Protein AF-A0A1H3NM50-F1 (afdb_monomer)

Nearest PDB structures (foldseek):
  8okv-assembly4_D  TM=7.848E-01  e=4.141E-02  Bacteroides thetaiotaomicron VPI-5482
  3dsm-assembly1_A  TM=7.827E-01  e=1.241E-01  Bacteroides uniformis ATCC 8492
  6v6f-assembly1_A-2  TM=7.881E-01  e=8.332E+00  Homo sapiens
  2hxc-assembly1_A  TM=5.961E-01  e=7.376E+00  Alcaligenes faecalis

pLDDT: mean 84.26, std 16.19, range [44.56, 98.19]

Sequence (62 aa):
MSVQSIVVDPADRLWLLDTGSPMFAPTEHGGPKLVCVDLTTDEVGQTILFRTPIDAGPVRLR

Mean predicted aligned error: 7.28 Å

Radius of gyration: 14.18 Å; Cα contacts (8 Å, |Δi|>4): 107; chains: 1; bounding box: 29×22×39 Å

Secondary structure (DSSP, 8-state):
--EEEEEE-TTSEEEEEE---GGGPPP-TTSSEEEEEETTTTEEEEEEEPPPPS--------

Structure (mmCIF, N/CA/C/O backbone):
data_AF-A0A1H3NM50-F1
#
_entry.id   AF-A0A1H3NM50-F1
#
loop_
_atom_site.group_PDB
_atom_site.id
_atom_site.type_symbol
_atom_site.label_atom_id
_atom_site.label_alt_id
_atom_site.label_comp_id
_atom_site.label_asym_id
_atom_site.label_entity_id
_atom_site.label_seq_id
_atom_site.pdbx_PDB_ins_code
_atom_site.Cartn_x
_atom_site.Cartn_y
_atom_site.Cartn_z
_atom_site.occupancy
_atom_site.B_iso_or_equiv
_atom_site.auth_seq_id
_atom_site.auth_comp_id
_atom_site.auth_asym_id
_atom_site.auth_atom_id
_atom_site.pdbx_PDB_model_num
ATOM 1 N N . MET A 1 1 ? 13.940 -5.721 -2.309 1.00 55.81 1 MET A N 1
ATOM 2 C CA . MET A 1 1 ? 12.760 -4.83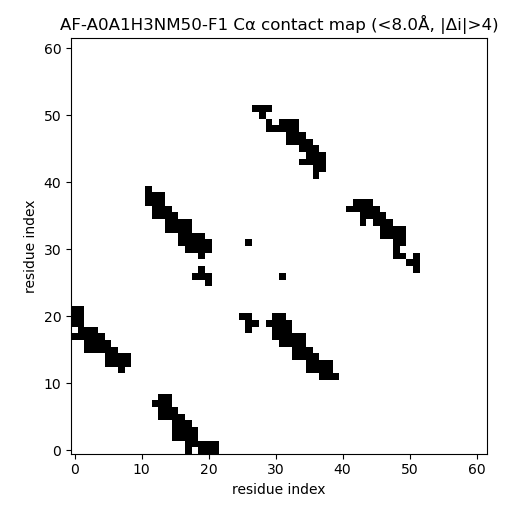1 -2.326 1.00 55.81 1 MET A CA 1
ATOM 3 C C . MET A 1 1 ? 13.156 -3.531 -1.649 1.00 55.81 1 MET A C 1
ATOM 5 O O . MET A 1 1 ? 13.841 -3.602 -0.636 1.00 55.81 1 MET A O 1
ATOM 9 N N . SER A 1 2 ? 12.811 -2.379 -2.218 1.00 63.69 2 SER A N 1
ATOM 10 C CA . SER A 1 2 ? 13.027 -1.078 -1.575 1.00 63.69 2 SER A CA 1
ATOM 11 C C . SER A 1 2 ? 11.657 -0.445 -1.377 1.00 63.69 2 SER A C 1
ATOM 13 O O . SER A 1 2 ? 10.901 -0.320 -2.335 1.00 63.69 2 SER A O 1
ATOM 15 N N . VAL A 1 3 ? 11.318 -0.104 -0.136 1.00 69.31 3 VAL A N 1
ATOM 16 C CA . VAL A 1 3 ? 10.107 0.661 0.172 1.00 69.31 3 VAL A CA 1
ATOM 17 C C . VAL A 1 3 ? 10.489 2.132 0.117 1.00 69.31 3 VAL A C 1
ATOM 19 O O . VAL A 1 3 ? 11.407 2.548 0.821 1.00 69.31 3 VAL A O 1
ATOM 22 N N . GLN A 1 4 ? 9.818 2.908 -0.733 1.00 79.44 4 GLN A N 1
ATOM 23 C CA . GLN A 1 4 ? 10.126 4.335 -0.886 1.00 79.44 4 GLN A CA 1
ATOM 24 C C . GLN A 1 4 ? 9.250 5.237 -0.020 1.00 79.44 4 GLN A C 1
ATOM 26 O O . GLN A 1 4 ? 9.638 6.362 0.282 1.00 79.44 4 GLN A O 1
ATOM 31 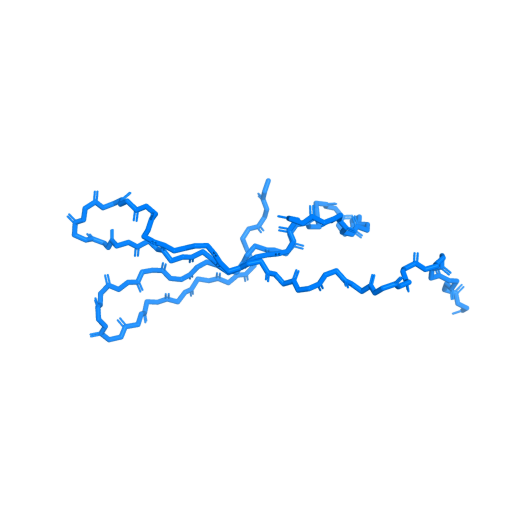N N . SER A 1 5 ? 8.078 4.759 0.394 1.00 88.88 5 SER A N 1
ATOM 32 C CA . SER A 1 5 ? 7.193 5.490 1.294 1.00 88.88 5 SER A CA 1
ATOM 33 C C . SER A 1 5 ? 6.338 4.523 2.103 1.00 88.88 5 SER A C 1
ATOM 35 O O . SER A 1 5 ? 5.937 3.471 1.596 1.00 88.88 5 SER A O 1
ATOM 37 N N . ILE A 1 6 ? 6.072 4.907 3.350 1.00 94.38 6 ILE A N 1
ATOM 38 C CA . ILE A 1 6 ? 5.121 4.255 4.243 1.00 94.38 6 ILE A CA 1
ATOM 39 C C . ILE A 1 6 ? 4.157 5.301 4.795 1.00 94.38 6 ILE A C 1
ATOM 41 O O . ILE A 1 6 ? 4.579 6.394 5.176 1.00 94.38 6 ILE A O 1
ATOM 45 N N . VAL A 1 7 ? 2.868 4.974 4.829 1.00 96.88 7 VAL A N 1
ATOM 46 C CA . VAL A 1 7 ? 1.822 5.836 5.393 1.00 96.88 7 VAL A CA 1
ATOM 47 C C . VAL A 1 7 ? 0.820 4.964 6.133 1.00 96.88 7 VAL A C 1
ATOM 49 O O . VAL A 1 7 ? 0.413 3.927 5.617 1.00 96.88 7 VAL A O 1
ATOM 52 N N . VAL A 1 8 ? 0.406 5.389 7.323 1.00 97.69 8 VAL A N 1
ATOM 53 C CA . VAL A 1 8 ? -0.734 4.793 8.028 1.00 97.69 8 VAL A CA 1
ATOM 54 C C . VAL A 1 8 ? -1.969 5.638 7.736 1.00 97.69 8 VAL A C 1
ATOM 56 O O . VAL A 1 8 ? -1.909 6.866 7.840 1.00 97.69 8 VAL A O 1
ATOM 59 N N . ASP A 1 9 ? -3.061 5.001 7.318 1.00 96.81 9 ASP A N 1
ATOM 60 C CA . ASP A 1 9 ? -4.333 5.685 7.075 1.00 96.81 9 ASP A CA 1
ATOM 61 C C . ASP A 1 9 ? -5.242 5.692 8.326 1.00 96.81 9 ASP A C 1
ATOM 63 O O . ASP A 1 9 ? -4.955 4.998 9.299 1.00 96.81 9 ASP A O 1
ATOM 67 N N . PRO A 1 10 ? -6.349 6.464 8.340 1.00 97.44 10 PRO A N 1
ATOM 68 C CA . PRO A 1 10 ? -7.244 6.535 9.502 1.00 97.44 10 PRO A CA 1
ATOM 69 C C . PRO A 1 10 ? -8.002 5.243 9.844 1.00 97.44 10 PRO A C 1
ATOM 71 O O . PRO A 1 10 ? -8.770 5.243 10.801 1.00 97.44 10 PRO A O 1
ATOM 74 N N . AL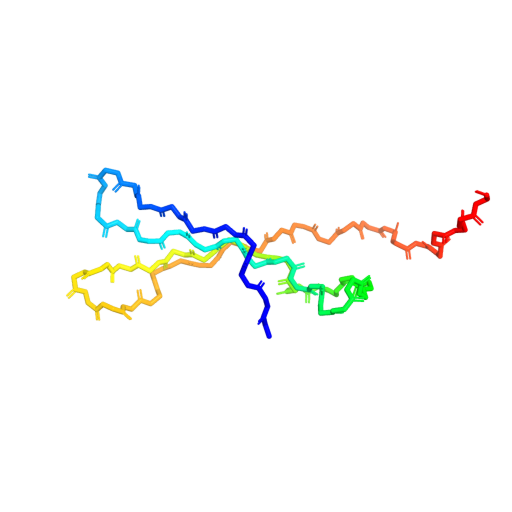A A 1 11 ? -7.859 4.183 9.046 1.00 96.38 11 ALA A N 1
ATOM 75 C CA . ALA A 1 11 ? -8.474 2.883 9.289 1.00 96.38 11 ALA A CA 1
ATOM 76 C C . ALA A 1 11 ? -7.472 1.870 9.879 1.00 96.38 11 ALA A C 1
ATOM 78 O O . ALA A 1 11 ? -7.717 0.671 9.785 1.00 96.38 11 ALA A O 1
ATOM 79 N N . ASP A 1 12 ? -6.353 2.338 10.447 1.00 95.50 12 ASP A N 1
ATOM 80 C CA . ASP A 1 12 ? -5.261 1.519 10.996 1.00 95.50 12 ASP A CA 1
ATOM 81 C C . ASP A 1 12 ? -4.673 0.526 9.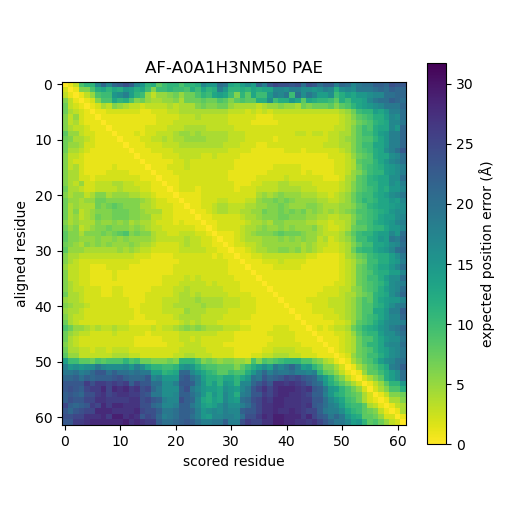980 1.00 95.50 12 ASP A C 1
ATOM 83 O O . ASP A 1 12 ? -4.338 -0.621 10.285 1.00 95.50 12 ASP A O 1
ATOM 87 N N . ARG A 1 13 ? -4.507 0.984 8.735 1.00 98.00 13 ARG A N 1
ATOM 88 C CA . ARG A 1 13 ? -3.827 0.217 7.686 1.00 98.00 13 ARG A CA 1
ATOM 89 C C . ARG A 1 13 ? -2.505 0.861 7.318 1.00 98.00 13 ARG A C 1
ATOM 91 O O . ARG A 1 13 ? -2.434 2.070 7.091 1.00 98.00 13 ARG A O 1
ATOM 98 N N . LEU A 1 14 ? -1.470 0.038 7.192 1.00 97.75 14 LEU A N 1
ATOM 99 C CA . LEU A 1 14 ? -0.166 0.450 6.694 1.00 97.75 14 LEU A CA 1
ATOM 100 C C . LEU A 1 14 ? -0.103 0.281 5.177 1.00 97.75 14 LEU A C 1
ATOM 102 O O . LEU A 1 14 ? -0.212 -0.822 4.645 1.00 97.75 14 LEU A O 1
ATOM 106 N N . TRP A 1 15 ? 0.149 1.381 4.484 1.00 98.00 15 TRP A N 1
ATOM 107 C CA . TRP A 1 15 ? 0.364 1.413 3.048 1.00 98.00 15 TRP A CA 1
ATOM 108 C C . TRP A 1 15 ? 1.851 1.525 2.728 1.00 98.00 15 TRP A C 1
ATOM 110 O O . TRP A 1 15 ? 2.527 2.429 3.219 1.00 98.00 15 TRP A O 1
ATOM 120 N N . LEU A 1 16 ? 2.348 0.628 1.874 1.00 96.38 16 LEU A N 1
ATOM 121 C CA . LEU A 1 16 ? 3.725 0.608 1.391 1.00 96.38 16 LEU A CA 1
ATOM 122 C C . LEU A 1 16 ? 3.757 0.863 -0.113 1.00 96.38 16 LEU A C 1
ATOM 124 O O . LEU A 1 16 ? 3.167 0.109 -0.893 1.00 96.38 16 LEU A O 1
ATOM 128 N N . LEU A 1 17 ? 4.504 1.889 -0.520 1.00 94.75 17 LEU A N 1
ATOM 129 C CA . LEU A 1 17 ? 4.855 2.096 -1.919 1.00 94.75 17 LEU A CA 1
ATOM 130 C C . LEU A 1 17 ? 6.161 1.353 -2.234 1.00 94.75 17 LEU A C 1
ATOM 132 O O . LEU A 1 17 ? 7.247 1.789 -1.836 1.00 94.75 17 LEU A O 1
ATOM 136 N N . ASP A 1 18 ? 6.047 0.248 -2.969 1.00 92.88 18 ASP A N 1
ATOM 137 C CA . ASP A 1 18 ? 7.181 -0.484 -3.536 1.00 92.88 18 ASP A CA 1
ATOM 138 C C . ASP A 1 18 ? 7.356 -0.078 -4.998 1.00 92.88 18 ASP A C 1
ATOM 140 O O . ASP A 1 18 ? 6.476 -0.293 -5.835 1.00 92.88 18 ASP A O 1
ATOM 144 N N . THR A 1 19 ? 8.501 0.516 -5.318 1.00 89.50 19 THR A N 1
ATOM 145 C CA . THR A 1 19 ? 8.788 0.962 -6.683 1.00 89.50 19 THR A CA 1
ATOM 146 C C . THR A 1 19 ? 9.333 -0.136 -7.581 1.00 89.50 19 THR A C 1
ATOM 148 O O . THR A 1 19 ? 9.440 0.086 -8.784 1.00 89.50 19 THR A O 1
ATOM 151 N N . GLY A 1 20 ? 9.677 -1.313 -7.043 1.00 89.25 20 GLY A N 1
ATOM 152 C CA . GLY A 1 20 ? 10.166 -2.440 -7.839 1.00 89.25 20 GLY A CA 1
ATOM 153 C C . GLY A 1 20 ? 11.429 -2.134 -8.654 1.00 89.25 20 GLY A C 1
ATOM 154 O O . GLY A 1 20 ? 11.664 -2.796 -9.658 1.00 89.25 20 GLY A O 1
ATOM 155 N N . SER A 1 21 ? 12.216 -1.128 -8.252 1.00 87.94 21 SER A N 1
ATOM 156 C CA . SER A 1 21 ? 13.384 -0.617 -8.987 1.00 87.94 21 SER A CA 1
ATOM 157 C C . SER A 1 21 ? 14.652 -0.681 -8.118 1.00 87.94 21 SER A C 1
ATOM 159 O O . SER A 1 21 ? 15.153 0.338 -7.631 1.00 87.94 21 SER A O 1
ATOM 161 N N . PRO A 1 22 ? 15.170 -1.890 -7.827 1.00 84.06 22 PRO A N 1
ATOM 162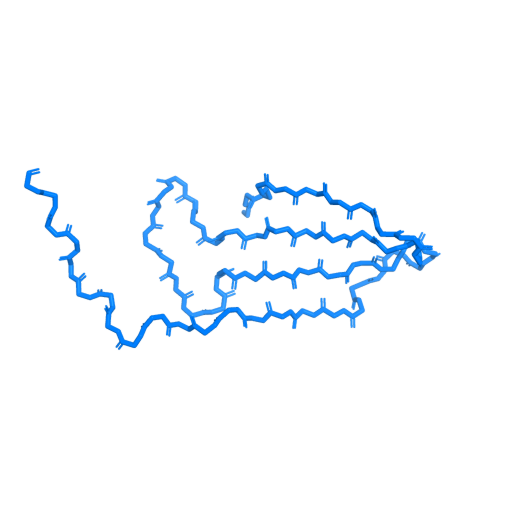 C CA . PRO A 1 22 ? 16.420 -2.031 -7.088 1.00 84.06 22 PRO A CA 1
ATOM 163 C C . PRO A 1 22 ? 17.559 -1.375 -7.875 1.00 84.06 22 PRO A C 1
ATOM 165 O O . PRO A 1 22 ? 17.680 -1.582 -9.079 1.00 84.06 22 PRO A O 1
ATOM 168 N N . MET A 1 23 ? 18.392 -0.577 -7.201 1.00 85.69 23 MET A N 1
ATOM 169 C CA . MET A 1 23 ? 19.493 0.164 -7.839 1.00 85.69 23 MET A CA 1
ATOM 170 C C . MET A 1 23 ? 19.050 1.039 -9.028 1.00 85.69 23 MET A C 1
ATOM 172 O O . MET A 1 23 ? 19.834 1.263 -9.945 1.00 85.69 23 MET A O 1
ATOM 176 N N . PHE A 1 24 ? 17.801 1.524 -9.023 1.00 80.50 24 PHE A N 1
ATOM 177 C CA . PHE A 1 24 ? 17.205 2.291 -10.125 1.00 80.50 24 PHE A CA 1
ATOM 178 C C . PHE A 1 24 ? 17.127 1.530 -11.463 1.00 80.50 24 PHE A C 1
ATOM 180 O O . PHE A 1 24 ? 17.044 2.142 -12.528 1.00 80.50 24 PHE A O 1
ATOM 187 N N . ALA A 1 25 ? 17.148 0.194 -11.430 1.00 85.44 25 ALA A N 1
ATOM 188 C CA . ALA A 1 25 ? 16.963 -0.630 -12.618 1.00 85.44 25 ALA A CA 1
ATOM 189 C C . ALA A 1 25 ? 15.546 -0.462 -13.211 1.00 85.44 25 ALA A C 1
ATOM 191 O O . ALA A 1 25 ? 14.607 -0.135 -12.472 1.00 85.44 25 ALA A O 1
ATOM 192 N N . PRO A 1 26 ? 15.362 -0.703 -14.523 1.00 85.38 26 PRO A N 1
ATOM 193 C CA . PRO A 1 26 ? 14.040 -0.728 -15.140 1.00 85.38 26 PRO A CA 1
ATOM 194 C C . PRO A 1 26 ? 13.069 -1.640 -14.385 1.00 85.38 26 PRO A C 1
ATOM 196 O O . PRO A 1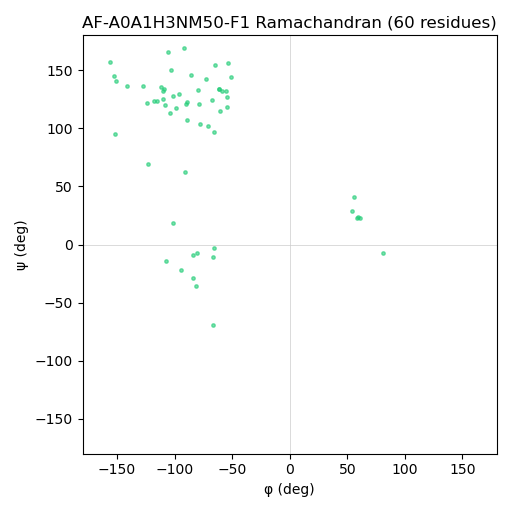 26 ? 13.458 -2.683 -13.861 1.00 85.38 26 PRO A O 1
ATOM 199 N N . THR A 1 27 ? 11.805 -1.234 -14.326 1.00 84.81 27 THR A N 1
ATOM 200 C CA . THR A 1 27 ? 10.758 -1.992 -13.645 1.00 84.81 27 THR A CA 1
ATOM 201 C C . THR A 1 27 ? 10.162 -3.047 -14.571 1.00 84.81 27 THR A C 1
ATOM 203 O O . THR A 1 27 ? 10.011 -2.834 -15.773 1.00 84.81 27 THR A O 1
ATOM 206 N N . GLU A 1 28 ? 9.784 -4.186 -13.999 1.00 84.00 28 GLU A N 1
ATOM 207 C CA . GLU A 1 28 ? 9.073 -5.255 -14.702 1.00 84.00 28 GLU A CA 1
ATOM 208 C C . GLU A 1 28 ? 7.597 -5.289 -14.286 1.00 84.00 28 GLU A C 1
ATOM 210 O O . GLU A 1 28 ? 7.192 -4.674 -13.290 1.00 84.00 28 GLU A O 1
ATOM 215 N N . HIS A 1 29 ? 6.767 -6.009 -15.047 1.00 83.31 29 HIS A N 1
ATOM 216 C CA . HIS A 1 29 ? 5.376 -6.233 -14.658 1.00 83.31 29 HIS A CA 1
ATOM 217 C C . HIS A 1 29 ? 5.306 -6.849 -13.254 1.00 83.31 29 HIS A C 1
ATOM 219 O O . HIS A 1 29 ? 6.015 -7.801 -12.943 1.00 83.31 29 HIS A O 1
ATOM 225 N N . GLY A 1 30 ? 4.452 -6.288 -12.398 1.00 84.31 30 GLY A N 1
ATOM 226 C CA . GLY A 1 30 ? 4.328 -6.710 -11.002 1.00 84.31 30 GLY A CA 1
ATOM 227 C C . GLY A 1 30 ? 5.384 -6.134 -10.049 1.00 84.31 30 GLY A C 1
ATOM 228 O O . GLY A 1 30 ? 5.244 -6.293 -8.836 1.00 84.31 30 GLY A O 1
ATOM 229 N N . GLY A 1 31 ? 6.408 -5.435 -10.556 1.00 88.38 31 GLY A N 1
ATOM 230 C CA . GLY A 1 31 ? 7.409 -4.769 -9.723 1.00 88.38 31 GLY A CA 1
ATOM 231 C C . GLY A 1 31 ? 6.794 -3.612 -8.926 1.00 88.38 31 GLY A C 1
ATOM 232 O O . GLY A 1 31 ? 6.652 -3.736 -7.703 1.00 88.38 31 GLY A O 1
ATOM 233 N N . PRO A 1 32 ? 6.396 -2.514 -9.595 1.00 91.88 32 PRO A N 1
ATOM 234 C CA . PRO A 1 32 ? 5.762 -1.376 -8.947 1.00 91.88 32 PRO A CA 1
ATOM 235 C C . PRO A 1 32 ? 4.374 -1.739 -8.416 1.00 91.88 32 PRO A C 1
ATOM 237 O O . PRO A 1 32 ? 3.496 -2.170 -9.175 1.00 91.88 32 PRO A O 1
ATOM 240 N N . LYS A 1 33 ? 4.153 -1.515 -7.121 1.00 93.19 33 LYS A N 1
ATOM 241 C CA . LYS A 1 33 ? 2.882 -1.822 -6.460 1.00 93.19 33 LYS A CA 1
ATOM 242 C C . LYS A 1 33 ? 2.653 -0.982 -5.210 1.00 93.19 33 LYS A C 1
ATOM 244 O O . LYS A 1 33 ? 3.590 -0.503 -4.573 1.00 93.19 33 LYS A O 1
ATOM 249 N N . LEU A 1 34 ? 1.381 -0.864 -4.851 1.00 96.06 34 LEU A N 1
ATOM 250 C CA . LEU A 1 34 ? 0.929 -0.343 -3.570 1.00 96.06 34 LEU A CA 1
ATOM 251 C C . LEU A 1 34 ? 0.383 -1.512 -2.742 1.00 96.06 34 LEU A C 1
ATOM 253 O O . LEU A 1 34 ? -0.546 -2.199 -3.171 1.00 96.06 34 LEU A O 1
ATOM 257 N N . VAL A 1 35 ? 0.980 -1.754 -1.578 1.00 96.88 35 VAL A N 1
ATOM 258 C CA . VAL A 1 35 ? 0.613 -2.856 -0.675 1.00 96.88 35 VAL A CA 1
ATOM 259 C C . VAL A 1 35 ? -0.064 -2.281 0.560 1.00 96.88 35 VAL A C 1
ATOM 261 O O . VAL A 1 35 ? 0.431 -1.315 1.130 1.00 96.88 35 VAL A O 1
ATOM 264 N N . CYS A 1 36 ? -1.181 -2.876 0.964 1.00 98.12 36 CYS A N 1
ATOM 265 C CA . CYS A 1 36 ? -1.899 -2.557 2.191 1.00 98.12 36 CYS A CA 1
ATOM 266 C C . CYS A 1 36 ? -1.744 -3.712 3.180 1.00 98.12 36 CYS A C 1
ATOM 268 O O . CYS A 1 36 ? -2.096 -4.850 2.857 1.00 98.12 36 CYS A O 1
ATOM 270 N N . VAL A 1 37 ? -1.265 -3.399 4.376 1.00 98.19 37 VAL A N 1
ATOM 271 C CA . VAL A 1 37 ? -1.162 -4.308 5.517 1.00 98.19 37 VAL A CA 1
ATOM 272 C C . VAL A 1 37 ? -2.175 -3.873 6.567 1.00 98.19 37 VAL A C 1
ATOM 274 O O . VAL A 1 37 ? -2.284 -2.686 6.879 1.00 98.19 37 VAL A O 1
ATOM 277 N N . ASP A 1 38 ? -2.937 -4.829 7.078 1.00 97.69 38 ASP A N 1
ATOM 278 C CA . ASP A 1 38 ? -3.808 -4.638 8.231 1.00 97.69 38 ASP A CA 1
ATOM 279 C C . ASP A 1 38 ? -2.952 -4.699 9.505 1.00 97.69 38 ASP A C 1
ATOM 281 O O . ASP A 1 38 ? -2.280 -5.699 9.748 1.00 97.69 38 ASP A O 1
ATOM 285 N N . LEU A 1 39 ? -2.942 -3.629 10.308 1.00 96.56 39 LEU A N 1
ATOM 286 C CA . LEU A 1 39 ? -2.088 -3.550 11.502 1.00 96.56 39 LEU A CA 1
ATOM 287 C C . LEU A 1 39 ? -2.654 -4.282 12.726 1.00 96.56 39 LEU A C 1
ATOM 289 O O . LEU A 1 39 ? -1.978 -4.375 13.745 1.00 96.56 39 LEU A O 1
ATOM 293 N N . THR A 1 40 ? -3.888 -4.785 12.663 1.00 97.06 40 THR A N 1
ATOM 294 C CA . THR A 1 40 ? -4.454 -5.618 13.735 1.00 97.06 40 THR A CA 1
ATOM 295 C C . THR A 1 40 ? -3.978 -7.062 13.604 1.00 97.06 40 THR A C 1
ATOM 297 O O . THR A 1 40 ? -3.774 -7.749 14.604 1.00 97.06 40 THR A O 1
ATOM 300 N N . THR A 1 41 ? -3.838 -7.526 12.363 1.00 97.44 41 THR A N 1
ATOM 301 C CA . THR A 1 41 ? -3.518 -8.922 12.023 1.00 97.44 41 THR A CA 1
ATOM 302 C C . THR A 1 41 ? -2.091 -9.120 11.520 1.00 97.44 41 THR A C 1
ATOM 304 O O . THR A 1 41 ? -1.628 -10.255 11.468 1.00 97.44 41 THR A O 1
ATOM 307 N N . ASP A 1 42 ? -1.400 -8.036 11.159 1.00 96.56 42 ASP A N 1
ATOM 308 C CA . ASP A 1 42 ? -0.108 -8.037 10.464 1.00 96.56 42 ASP A CA 1
ATOM 309 C C . ASP A 1 42 ? -0.143 -8.749 9.093 1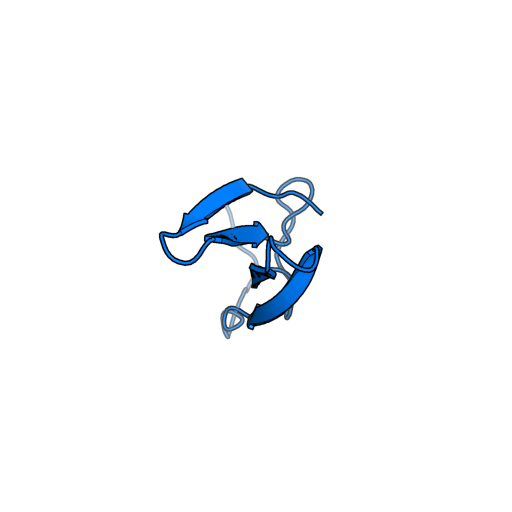.00 96.56 42 ASP A C 1
ATOM 311 O O . ASP A 1 42 ? 0.884 -9.188 8.567 1.00 96.56 42 ASP A O 1
ATOM 315 N N . GLU A 1 43 ? -1.323 -8.844 8.471 1.00 97.75 43 GLU A N 1
ATOM 316 C CA . GLU A 1 43 ? -1.520 -9.532 7.194 1.00 97.75 43 GLU A CA 1
ATOM 317 C C . GLU A 1 43 ? -1.647 -8.569 6.004 1.00 97.75 43 GLU A C 1
ATOM 319 O O . GLU A 1 43 ? -2.147 -7.444 6.101 1.00 97.75 43 GLU A O 1
ATOM 324 N N . VAL A 1 44 ? -1.223 -9.029 4.821 1.00 97.50 44 VAL A N 1
ATOM 325 C CA . VAL A 1 44 ? -1.409 -8.290 3.563 1.00 97.50 44 VAL A CA 1
ATOM 326 C C . VAL A 1 44 ? -2.853 -8.449 3.088 1.00 97.50 44 VAL A C 1
ATOM 328 O O . VAL A 1 44 ? -3.216 -9.476 2.518 1.00 97.50 44 VAL A O 1
ATOM 331 N N . GLY A 1 45 ? -3.663 -7.406 3.267 1.00 96.12 45 GLY A N 1
ATOM 332 C CA . GLY A 1 45 ? -5.069 -7.403 2.852 1.00 96.12 45 GLY A CA 1
ATOM 333 C C . GLY A 1 45 ? -5.290 -7.031 1.382 1.00 9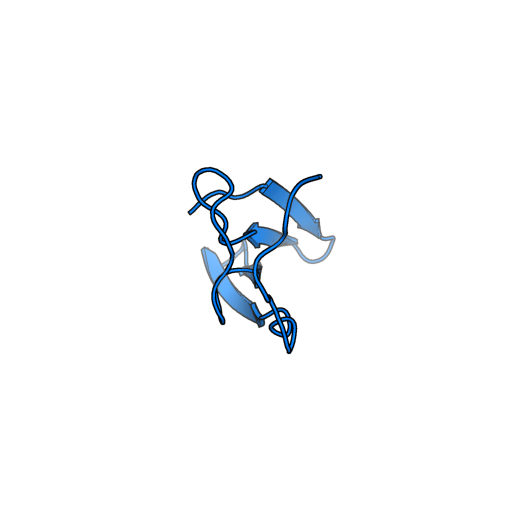6.12 45 GLY A C 1
ATOM 334 O O . GLY A 1 45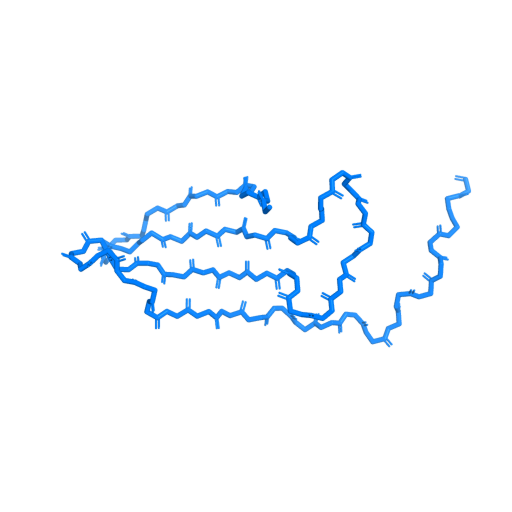 ? -6.263 -7.468 0.769 1.00 96.12 45 GLY A O 1
ATOM 335 N N . GLN A 1 46 ? -4.404 -6.223 0.788 1.00 96.94 46 GLN A N 1
ATOM 336 C CA . GLN A 1 46 ? -4.544 -5.806 -0.611 1.00 96.94 46 GLN A CA 1
ATOM 337 C C . GLN A 1 46 ? -3.193 -5.530 -1.268 1.00 96.94 46 GLN A C 1
ATOM 339 O O . GLN A 1 46 ? -2.315 -4.896 -0.688 1.00 96.94 46 GLN A O 1
ATOM 344 N N . THR A 1 47 ? -3.065 -5.936 -2.531 1.00 96.44 47 THR A N 1
ATOM 345 C CA . THR A 1 47 ? -1.977 -5.511 -3.419 1.00 96.44 47 THR A CA 1
ATOM 346 C C . THR A 1 47 ? -2.567 -4.898 -4.683 1.00 96.44 47 THR A C 1
ATOM 348 O O . THR A 1 47 ? -3.314 -5.555 -5.406 1.00 96.44 47 THR A O 1
ATOM 351 N N . ILE A 1 48 ? -2.219 -3.643 -4.962 1.00 95.44 48 ILE A N 1
ATOM 352 C CA . ILE A 1 48 ? -2.582 -2.943 -6.196 1.00 95.44 48 ILE A CA 1
ATOM 353 C C . ILE A 1 48 ? -1.343 -2.893 -7.083 1.00 95.44 48 ILE A C 1
ATOM 355 O O . ILE A 1 48 ? -0.366 -2.214 -6.763 1.00 95.44 48 ILE A O 1
ATOM 359 N N . LEU A 1 49 ? -1.388 -3.603 -8.209 1.00 93.06 49 LEU A N 1
ATOM 360 C CA . LEU A 1 49 ? -0.347 -3.518 -9.228 1.00 93.06 49 LEU A CA 1
ATOM 361 C C . LEU A 1 49 ? -0.557 -2.267 -10.077 1.00 93.06 49 LEU A C 1
ATOM 363 O O . LEU A 1 49 ? -1.662 -2.013 -10.566 1.00 93.06 49 LEU A O 1
ATOM 367 N N . PHE A 1 50 ? 0.511 -1.504 -10.296 1.00 88.38 50 PHE A N 1
ATOM 368 C CA . PHE A 1 50 ? 0.459 -0.444 -11.294 1.00 88.38 50 PHE A CA 1
ATOM 369 C C . PHE A 1 50 ? 0.471 -1.061 -12.694 1.00 88.38 50 PHE A C 1
ATOM 371 O O . PHE A 1 50 ? 1.140 -2.066 -12.949 1.00 88.38 50 PHE A O 1
ATOM 378 N N . ARG A 1 51 ? -0.286 -0.460 -13.619 1.00 79.88 51 ARG A N 1
ATOM 379 C CA . ARG A 1 51 ? -0.269 -0.883 -15.023 1.00 79.88 51 ARG A CA 1
ATOM 380 C C . ARG A 1 51 ? 1.153 -0.744 -15.556 1.00 79.88 51 ARG A C 1
ATOM 382 O O . ARG A 1 51 ? 1.778 0.300 -15.382 1.00 79.88 51 ARG A O 1
ATOM 389 N N . THR A 1 52 ? 1.645 -1.782 -16.221 1.00 68.19 52 THR A N 1
ATOM 390 C CA . THR A 1 52 ? 2.920 -1.706 -16.934 1.00 68.19 52 THR A CA 1
ATOM 391 C C . THR A 1 52 ? 2.801 -0.640 -18.019 1.00 68.19 52 THR A C 1
ATOM 393 O O . THR A 1 52 ? 1.790 -0.633 -18.732 1.00 68.19 52 THR A O 1
ATOM 396 N N . PRO A 1 53 ? 3.782 0.264 -18.168 1.00 56.97 53 PRO A N 1
ATOM 397 C CA . PRO A 1 53 ? 3.859 1.090 -19.361 1.00 56.97 53 PRO A CA 1
ATOM 398 C C . PRO A 1 53 ? 3.876 0.160 -20.574 1.00 56.97 53 PRO A C 1
ATOM 400 O O . PRO A 1 53 ? 4.668 -0.779 -20.613 1.00 56.97 53 PRO A O 1
ATOM 403 N N . ILE A 1 54 ? 2.978 0.390 -21.532 1.00 51.44 54 ILE A N 1
ATOM 404 C CA . ILE A 1 54 ? 2.806 -0.509 -22.680 1.00 51.44 54 ILE A CA 1
ATOM 405 C C . ILE A 1 54 ? 4.022 -0.518 -23.618 1.00 51.44 54 ILE A C 1
ATOM 407 O O . ILE A 1 54 ? 4.141 -1.434 -24.412 1.00 51.44 54 ILE A O 1
ATOM 411 N N . ASP A 1 55 ? 4.970 0.405 -23.450 1.00 54.16 55 ASP A N 1
ATOM 412 C CA . ASP A 1 55 ? 6.245 0.429 -24.159 1.00 54.16 55 ASP A CA 1
ATOM 413 C C . ASP A 1 55 ? 7.307 1.125 -23.294 1.00 54.16 55 ASP A C 1
ATOM 415 O O . ASP A 1 55 ? 7.436 2.349 -23.302 1.00 54.16 55 ASP A O 1
ATOM 419 N N . ALA A 1 56 ? 8.101 0.363 -22.542 1.00 54.16 56 ALA A N 1
ATOM 420 C CA . ALA A 1 56 ? 9.368 0.857 -22.001 1.00 54.16 56 ALA A CA 1
ATOM 421 C C . ALA A 1 56 ? 10.485 0.529 -23.001 1.00 54.16 56 ALA A C 1
ATOM 423 O O . ALA A 1 56 ? 11.396 -0.250 -22.724 1.00 54.16 56 ALA A O 1
ATOM 424 N N . GLY A 1 57 ? 10.390 1.095 -24.208 1.00 53.69 57 GLY A N 1
ATOM 425 C CA . GLY A 1 57 ? 11.541 1.142 -25.106 1.00 53.69 57 GLY A CA 1
ATOM 426 C C . GLY A 1 57 ? 12.744 1.768 -24.382 1.00 53.69 57 GLY A C 1
ATOM 427 O O . GLY A 1 57 ? 12.557 2.512 -23.414 1.00 53.69 57 GLY A O 1
ATOM 428 N N . PRO A 1 58 ? 13.986 1.477 -24.805 1.00 55.38 58 PRO A N 1
ATOM 429 C CA . PRO A 1 58 ? 15.172 1.946 -24.102 1.00 55.38 58 PRO A CA 1
ATOM 430 C C . PRO A 1 58 ? 15.123 3.467 -23.933 1.00 55.38 58 PRO A C 1
ATOM 432 O O . PRO A 1 58 ? 15.117 4.213 -24.916 1.00 55.38 58 PRO A O 1
ATOM 435 N N . VAL A 1 59 ? 15.102 3.926 -22.679 1.00 57.53 59 VAL A N 1
ATOM 436 C CA . VAL A 1 59 ? 15.252 5.343 -22.340 1.00 57.53 59 VAL A CA 1
ATOM 437 C C . VAL A 1 59 ? 16.669 5.744 -22.740 1.00 57.53 59 VAL A C 1
ATOM 439 O O . VAL A 1 59 ? 17.635 5.495 -22.021 1.00 57.53 59 VAL A O 1
ATOM 442 N N . ARG A 1 60 ? 16.819 6.337 -23.929 1.00 50.59 60 ARG A N 1
ATOM 443 C CA . ARG A 1 60 ? 18.054 7.027 -24.305 1.00 50.59 60 ARG A CA 1
ATOM 444 C C . ARG A 1 60 ? 18.135 8.306 -23.483 1.00 50.59 60 ARG A C 1
ATOM 446 O O . ARG A 1 60 ? 17.477 9.290 -23.810 1.00 50.59 60 ARG A O 1
ATOM 453 N N . LEU A 1 61 ? 18.961 8.285 -22.444 1.00 44.56 61 LEU A N 1
ATOM 454 C CA . LEU A 1 61 ? 19.483 9.505 -21.843 1.00 44.56 61 LEU A CA 1
ATOM 455 C C . LEU A 1 61 ? 20.273 10.239 -22.940 1.00 44.56 61 LEU A C 1
ATOM 457 O O . LEU A 1 61 ? 21.230 9.685 -23.489 1.00 44.56 61 LEU A O 1
ATOM 461 N N . ARG A 1 62 ? 19.791 11.418 -23.339 1.00 53.81 62 ARG A N 1
ATOM 462 C CA . ARG A 1 62 ? 20.571 12.380 -24.120 1.00 53.81 62 ARG A CA 1
ATOM 463 C C . ARG A 1 62 ? 21.283 13.331 -23.179 1.00 53.81 62 ARG A C 1
ATOM 465 O O . ARG A 1 62 ? 20.687 13.635 -22.124 1.00 53.81 62 ARG A O 1
#

Foldseek 3Di:
DDFPDWDQDPQRKIKTFFCLQVVNHDHDFVRTWIWIARPVVRDTPDIGTDDDDPDPDPPPDD

Solvent-accessible surface area (backbone atoms only — not comparable to full-atom values): 3925 Å² total; per-residue (Å²): 140,56,75,80,45,78,48,73,50,99,82,57,32,41,36,37,38,30,60,37,38,69,95,75,41,84,65,54,84,73,33,31,30,43,36,34,30,37,66,90,78,74,39,81,77,46,75,47,67,55,80,64,73,95,72,81,66,85,83,76,84,125